Protein AF-A0A7G5LXH4-F1 (afdb_monomer)

Structure (mmCIF, N/CA/C/O backbone):
data_AF-A0A7G5LXH4-F1
#
_entry.id   AF-A0A7G5LXH4-F1
#
loop_
_atom_site.group_PDB
_atom_site.id
_atom_site.type_symbol
_atom_site.label_atom_id
_atom_site.label_alt_id
_atom_site.label_comp_id
_atom_site.label_asym_id
_atom_site.label_entity_id
_atom_site.label_seq_id
_atom_site.pdbx_PDB_ins_code
_atom_site.Cartn_x
_atom_site.Cartn_y
_atom_site.Cartn_z
_atom_site.occupancy
_atom_site.B_iso_or_equiv
_atom_site.auth_seq_id
_atom_site.auth_comp_id
_atom_site.auth_asym_id
_atom_site.auth_atom_id
_atom_site.pdbx_PDB_model_num
ATOM 1 N N . MET A 1 1 ? 0.389 -1.994 -12.679 1.00 65.50 1 MET A N 1
ATOM 2 C CA . MET A 1 1 ? -0.294 -1.094 -11.714 1.00 65.50 1 MET A CA 1
ATOM 3 C C . MET A 1 1 ? -0.515 -1.891 -10.423 1.00 65.50 1 MET A C 1
ATOM 5 O O . MET A 1 1 ? -0.194 -3.074 -10.412 1.00 65.50 1 MET A O 1
ATOM 9 N N . PHE A 1 2 ? -0.954 -1.306 -9.312 1.00 74.94 2 PHE A N 1
ATOM 10 C CA . PHE A 1 2 ? -1.340 -2.092 -8.129 1.00 74.94 2 PHE A CA 1
ATOM 11 C C . PHE A 1 2 ? -2.598 -1.493 -7.504 1.00 74.94 2 PHE A C 1
ATOM 13 O O . PHE A 1 2 ? -2.874 -0.310 -7.700 1.00 74.94 2 PHE A O 1
ATOM 20 N N . SER A 1 3 ? -3.340 -2.309 -6.765 1.00 76.62 3 SER A N 1
ATOM 21 C CA . SER A 1 3 ? -4.404 -1.864 -5.868 1.00 76.62 3 SER A CA 1
ATOM 22 C C . SER A 1 3 ? -4.057 -2.255 -4.441 1.00 76.62 3 SER A C 1
ATOM 24 O O . SER A 1 3 ? -3.415 -3.284 -4.210 1.00 76.62 3 SER A O 1
ATOM 26 N N . SER A 1 4 ? -4.483 -1.444 -3.480 1.00 82.94 4 SER A N 1
ATOM 27 C CA . SER A 1 4 ? -4.336 -1.768 -2.068 1.00 82.94 4 SER A CA 1
ATOM 28 C C . SER A 1 4 ? -5.545 -1.320 -1.264 1.00 82.94 4 SER A C 1
ATOM 30 O O . SER A 1 4 ? -6.128 -0.268 -1.528 1.00 82.94 4 SER A O 1
ATOM 32 N N . SER A 1 5 ? -5.889 -2.101 -0.250 1.00 83.81 5 SER A N 1
ATOM 33 C CA . SER A 1 5 ? -6.917 -1.778 0.735 1.00 83.81 5 SER A CA 1
ATOM 34 C C . SER A 1 5 ? -6.381 -2.055 2.136 1.00 83.81 5 SER A C 1
ATOM 36 O O . SER A 1 5 ? -5.447 -2.839 2.331 1.00 83.81 5 SER A O 1
ATOM 38 N N . ALA A 1 6 ? -6.957 -1.383 3.127 1.00 86.38 6 ALA A N 1
ATOM 39 C CA . ALA A 1 6 ? -6.656 -1.635 4.525 1.00 86.38 6 ALA A CA 1
ATOM 40 C C . ALA A 1 6 ? -7.954 -1.890 5.280 1.00 86.38 6 ALA A C 1
ATOM 42 O O . ALA A 1 6 ? -8.985 -1.306 4.960 1.00 86.38 6 ALA A O 1
ATOM 43 N N . SER A 1 7 ? -7.908 -2.736 6.301 1.00 86.12 7 SER A N 1
ATOM 44 C CA . SER A 1 7 ? -9.031 -2.940 7.210 1.00 86.12 7 SER A CA 1
ATOM 45 C C . SER A 1 7 ? -8.562 -3.033 8.654 1.00 86.12 7 SER A C 1
ATOM 47 O O . SER A 1 7 ? -7.428 -3.434 8.946 1.00 86.12 7 SER A O 1
ATOM 49 N N . SER A 1 8 ? -9.449 -2.640 9.565 1.00 89.12 8 SER A N 1
ATOM 50 C CA . SER A 1 8 ? -9.245 -2.767 10.999 1.00 89.12 8 SER A CA 1
ATOM 51 C C . SER A 1 8 ? -10.511 -3.238 11.697 1.00 89.12 8 SER A C 1
ATOM 53 O O . SER A 1 8 ? -11.591 -2.705 11.457 1.00 89.12 8 SER A O 1
ATOM 55 N N . ASP A 1 9 ? -10.377 -4.265 12.540 1.00 84.56 9 ASP A N 1
ATOM 56 C CA . ASP A 1 9 ? -11.474 -4.863 13.316 1.00 84.56 9 ASP A CA 1
ATOM 57 C C . ASP A 1 9 ? -12.724 -5.205 12.469 1.00 84.56 9 ASP A C 1
ATOM 59 O O . ASP A 1 9 ? -13.861 -5.111 12.927 1.00 84.56 9 ASP A O 1
ATOM 63 N N . GLY A 1 10 ? -12.510 -5.614 11.212 1.00 79.62 10 GLY A N 1
ATOM 64 C CA . GLY A 1 10 ? -13.573 -5.972 10.265 1.00 79.62 10 GLY A CA 1
ATOM 65 C C . GLY A 1 10 ? -14.213 -4.793 9.521 1.00 79.62 10 GLY A C 1
ATOM 66 O O . GLY A 1 10 ? -15.100 -5.021 8.703 1.00 79.62 10 GLY A O 1
ATOM 67 N N . ALA A 1 11 ? -13.765 -3.557 9.763 1.00 82.81 11 ALA A N 1
ATOM 68 C CA . ALA A 1 11 ? -14.168 -2.369 9.016 1.00 82.81 11 ALA A CA 1
ATOM 69 C C . ALA A 1 11 ? -13.104 -1.979 7.980 1.00 82.81 11 ALA A C 1
ATOM 71 O O . ALA A 1 11 ? -11.905 -2.000 8.266 1.00 82.81 11 ALA A O 1
ATOM 72 N N . GLU A 1 12 ? -13.541 -1.602 6.781 1.00 85.75 12 GLU A N 1
ATOM 73 C CA . GLU A 1 12 ? -12.653 -1.108 5.729 1.00 85.75 12 GLU A CA 1
ATOM 74 C C . GLU A 1 12 ? -12.143 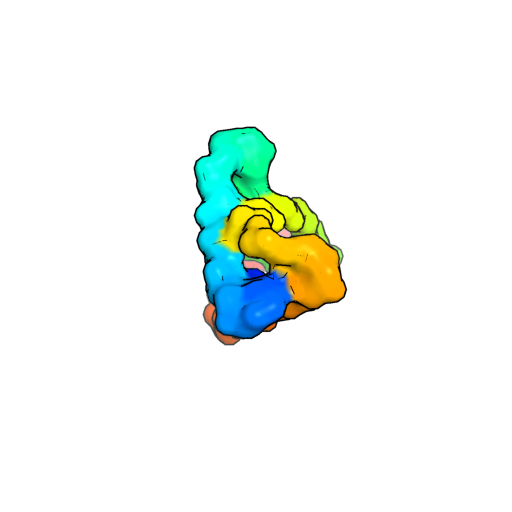0.302 6.061 1.00 85.75 12 GLU A C 1
ATOM 76 O O . GLU A 1 12 ? -12.894 1.179 6.496 1.00 85.75 12 GLU A O 1
ATOM 81 N N . GLY A 1 13 ? -10.839 0.500 5.889 1.00 82.38 13 GLY A N 1
ATOM 82 C CA . GLY A 1 13 ? -10.160 1.776 6.039 1.00 82.38 13 GLY A CA 1
ATOM 83 C C . GLY A 1 13 ? -10.301 2.633 4.789 1.00 82.38 13 GLY A C 1
ATOM 84 O O . GLY A 1 13 ? -10.315 2.131 3.670 1.00 82.38 13 GLY A O 1
ATOM 85 N N . SER A 1 14 ? -10.363 3.949 4.973 1.00 84.50 14 SER A N 1
ATOM 86 C CA . SER A 1 14 ? -10.407 4.895 3.852 1.00 84.50 14 SER A CA 1
ATOM 87 C C . SER A 1 14 ? -8.997 5.338 3.478 1.00 84.50 14 SER A C 1
ATOM 89 O O . SER A 1 14 ? -8.240 5.760 4.353 1.00 84.50 14 SER A O 1
ATOM 91 N N . GLU A 1 15 ? -8.634 5.262 2.198 1.00 81.56 15 GLU A N 1
ATOM 92 C CA . GLU A 1 15 ? -7.363 5.813 1.718 1.00 81.56 15 GLU A CA 1
ATOM 93 C C . GLU A 1 15 ? -7.337 7.337 1.923 1.00 81.56 15 GLU A C 1
ATOM 95 O O . GLU A 1 15 ? -8.322 8.036 1.671 1.00 81.56 15 GLU A O 1
ATOM 100 N N . ILE A 1 16 ? -6.212 7.853 2.419 1.00 81.62 16 ILE A N 1
ATOM 101 C CA . ILE A 1 16 ? -6.004 9.282 2.650 1.00 81.62 16 ILE A CA 1
ATOM 102 C C . ILE A 1 16 ? -5.178 9.844 1.497 1.00 81.62 16 ILE A C 1
ATOM 104 O O . ILE A 1 16 ? -4.011 9.493 1.324 1.00 81.62 16 ILE A O 1
ATOM 108 N N . TYR A 1 17 ? -5.767 10.783 0.759 1.00 75.69 17 TYR A N 1
ATOM 109 C CA . TYR A 1 17 ? -5.063 11.556 -0.258 1.00 75.69 17 TYR A CA 1
ATOM 110 C C . TYR A 1 17 ? -4.548 12.867 0.350 1.00 75.69 17 TYR A C 1
ATOM 112 O O . TYR A 1 17 ? -5.310 13.813 0.542 1.00 75.69 17 TYR A O 1
ATOM 120 N N . ASP A 1 18 ? -3.250 12.927 0.650 1.00 66.75 18 ASP A N 1
ATOM 121 C CA . ASP A 1 18 ? -2.552 14.150 1.072 1.00 66.75 18 ASP A CA 1
ATOM 122 C C . ASP A 1 18 ? -1.516 14.538 0.005 1.00 66.75 18 ASP A C 1
ATOM 124 O O . ASP A 1 18 ? -0.755 13.697 -0.482 1.00 66.75 18 ASP A O 1
ATOM 128 N N . SER A 1 19 ? -1.456 15.824 -0.352 1.00 65.06 19 SER A N 1
ATOM 129 C CA . SER A 1 19 ? -0.458 16.370 -1.280 1.00 65.06 19 SER A CA 1
ATOM 130 C C . SER A 1 19 ? 0.990 16.135 -0.829 1.00 65.06 19 SER A C 1
ATOM 132 O O . SER A 1 19 ? 1.882 16.050 -1.670 1.00 65.06 19 SER A O 1
ATOM 134 N N . ASN A 1 20 ? 1.230 15.986 0.477 1.00 67.25 20 ASN A N 1
ATOM 135 C CA . ASN A 1 20 ? 2.534 15.648 1.050 1.00 67.25 20 ASN A CA 1
ATOM 136 C C . ASN A 1 20 ? 2.813 14.137 1.068 1.00 67.25 20 ASN A C 1
ATOM 138 O O . ASN A 1 20 ? 3.967 13.740 1.221 1.00 67.25 20 ASN A O 1
ATOM 142 N N . MET A 1 21 ? 1.788 13.291 0.909 1.00 65.06 21 MET A N 1
ATOM 143 C CA . MET A 1 21 ? 1.938 11.831 0.885 1.00 65.06 21 MET A CA 1
ATOM 144 C C . MET A 1 21 ? 2.299 11.272 -0.490 1.00 65.06 21 MET A C 1
ATOM 146 O O . MET A 1 21 ? 2.444 10.060 -0.587 1.00 65.06 21 MET A O 1
ATOM 150 N N . GLY A 1 22 ? 2.499 12.130 -1.505 1.00 61.25 22 GLY A N 1
ATOM 151 C CA . GLY A 1 22 ? 3.130 11.797 -2.788 1.00 61.25 22 GLY A CA 1
ATOM 152 C C . GLY A 1 22 ? 2.755 10.400 -3.270 1.00 61.25 22 GLY A C 1
ATOM 153 O O . GLY A 1 22 ? 3.568 9.494 -3.121 1.00 61.25 22 GLY A O 1
ATOM 154 N N . GLY A 1 23 ? 1.507 10.247 -3.731 1.00 66.81 23 GLY A N 1
ATOM 155 C CA . GLY A 1 23 ? 0.839 8.958 -3.940 1.00 66.81 23 GLY A CA 1
ATOM 156 C C . GLY A 1 23 ? 1.573 7.950 -4.834 1.00 66.81 23 GLY A C 1
ATOM 157 O O . GLY A 1 23 ? 2.730 8.118 -5.211 1.00 66.81 23 GLY A O 1
ATOM 158 N N . SER A 1 24 ? 0.887 6.861 -5.190 1.00 71.94 24 SER A N 1
ATOM 159 C CA . SER A 1 24 ? 1.532 5.733 -5.873 1.00 71.94 24 SER A CA 1
ATOM 160 C C . SER A 1 24 ? 2.354 6.155 -7.112 1.00 71.94 24 SER A C 1
ATOM 162 O O . SER A 1 24 ? 1.873 6.939 -7.940 1.00 71.94 24 SER A O 1
ATOM 164 N N . PRO A 1 25 ? 3.593 5.652 -7.274 1.00 70.94 25 PRO A N 1
ATOM 165 C CA . PRO A 1 25 ? 4.406 5.956 -8.439 1.00 70.94 25 PRO A CA 1
ATOM 166 C C . PRO A 1 25 ? 3.724 5.479 -9.720 1.00 70.94 25 PRO A C 1
ATOM 168 O O . PRO A 1 25 ? 3.378 4.309 -9.853 1.00 70.94 25 PRO A O 1
ATOM 171 N N . THR A 1 26 ? 3.597 6.372 -10.697 1.00 71.12 26 THR A N 1
ATOM 172 C CA . THR A 1 26 ? 2.992 6.062 -12.003 1.00 71.12 26 T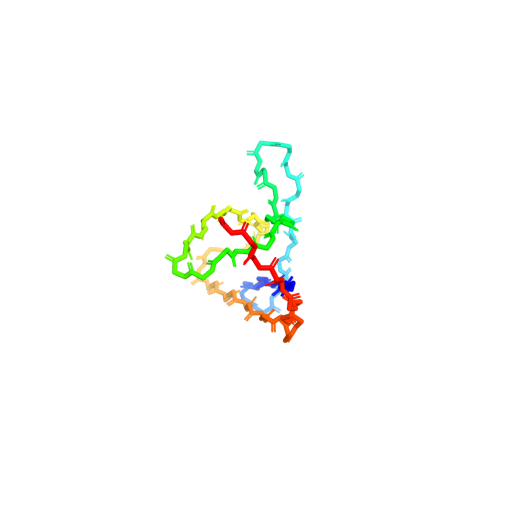HR A CA 1
ATOM 173 C C . THR A 1 26 ? 4.011 5.606 -13.051 1.00 71.12 26 THR A C 1
ATOM 175 O O . THR A 1 26 ? 3.638 5.238 -14.161 1.00 71.12 26 THR A O 1
ATOM 178 N N . ARG A 1 27 ? 5.312 5.638 -12.727 1.00 71.38 27 ARG A N 1
ATOM 179 C CA . ARG A 1 27 ? 6.393 5.258 -13.648 1.00 71.38 27 ARG A CA 1
ATOM 180 C C . ARG A 1 27 ? 6.725 3.773 -13.544 1.00 71.38 27 ARG A C 1
ATOM 182 O O . ARG A 1 27 ? 6.769 3.213 -12.452 1.00 71.38 27 ARG A O 1
ATOM 189 N N . VAL A 1 28 ? 7.060 3.175 -14.687 1.00 73.56 28 VAL A N 1
ATOM 190 C CA . VAL A 1 28 ? 7.574 1.804 -14.769 1.00 73.56 28 VAL A CA 1
ATOM 191 C C . VAL A 1 28 ? 8.872 1.679 -13.968 1.00 73.56 28 VAL A C 1
ATOM 193 O O . VAL A 1 28 ? 9.803 2.474 -14.126 1.00 73.56 28 VAL A O 1
ATOM 196 N N . VAL A 1 29 ? 8.940 0.658 -13.115 1.00 76.88 29 VAL A N 1
ATOM 197 C CA . VAL A 1 29 ? 10.156 0.303 -12.379 1.00 76.88 29 VAL A CA 1
ATOM 198 C C . VAL A 1 29 ? 11.068 -0.493 -13.310 1.00 76.88 29 VAL A C 1
ATOM 200 O O . VAL A 1 29 ? 10.678 -1.537 -13.827 1.00 76.88 29 VAL A O 1
ATOM 203 N N . LEU A 1 30 ? 12.284 0.005 -13.538 1.00 79.69 30 LEU A N 1
ATOM 204 C CA . LEU A 1 30 ? 13.261 -0.656 -14.407 1.00 79.69 30 LEU A CA 1
ATOM 205 C C . LEU A 1 30 ? 13.733 -2.001 -13.821 1.00 79.69 30 LEU A C 1
ATOM 207 O O . LEU A 1 30 ? 13.765 -2.150 -12.593 1.00 79.69 30 LEU A O 1
ATOM 211 N N . PRO A 1 31 ? 14.202 -2.948 -14.661 1.00 79.44 31 PRO A N 1
ATOM 212 C CA . PRO A 1 31 ? 14.819 -4.183 -14.185 1.00 79.44 31 PRO A CA 1
ATOM 213 C C . PRO A 1 31 ? 15.918 -3.916 -13.147 1.00 79.44 31 PRO A C 1
ATOM 215 O O . PRO A 1 31 ? 16.735 -3.006 -13.302 1.00 79.44 31 PRO A O 1
ATOM 218 N N . ALA A 1 32 ? 15.920 -4.703 -12.067 1.00 83.69 32 ALA A N 1
ATOM 219 C CA . ALA A 1 32 ? 16.832 -4.579 -10.923 1.00 83.69 32 ALA A CA 1
ATOM 220 C C . ALA A 1 32 ? 16.789 -3.238 -10.153 1.00 83.69 32 ALA A C 1
ATOM 222 O O . ALA A 1 32 ? 17.593 -3.029 -9.241 1.00 83.69 32 ALA A O 1
ATOM 223 N N . LYS A 1 33 ? 15.853 -2.332 -10.461 1.00 80.25 33 LYS A N 1
ATOM 224 C CA . LYS A 1 33 ? 15.595 -1.137 -9.650 1.00 80.25 33 LYS A CA 1
ATOM 2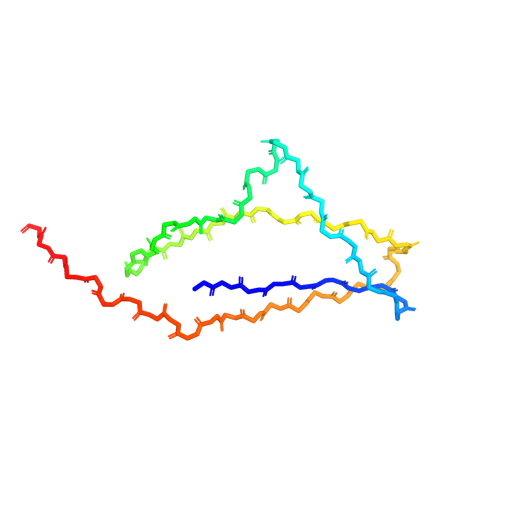25 C C . LYS A 1 33 ? 14.502 -1.411 -8.623 1.00 80.25 33 LYS A C 1
ATOM 227 O O . LYS A 1 33 ? 13.685 -2.314 -8.770 1.00 80.25 33 LYS A O 1
ATOM 232 N N . ARG A 1 34 ? 14.526 -0.627 -7.548 1.00 81.56 34 ARG A N 1
ATOM 233 C CA . ARG A 1 34 ? 13.544 -0.668 -6.463 1.00 81.56 34 ARG A CA 1
ATOM 234 C C . ARG A 1 34 ? 12.941 0.714 -6.298 1.00 81.56 34 ARG A C 1
ATOM 236 O O . ARG A 1 34 ? 13.633 1.710 -6.499 1.00 81.56 34 ARG A O 1
ATOM 243 N N . ILE A 1 35 ? 11.676 0.747 -5.913 1.00 80.88 35 ILE A N 1
ATOM 244 C CA . ILE A 1 35 ? 10.967 1.966 -5.553 1.00 80.88 35 ILE A CA 1
ATOM 2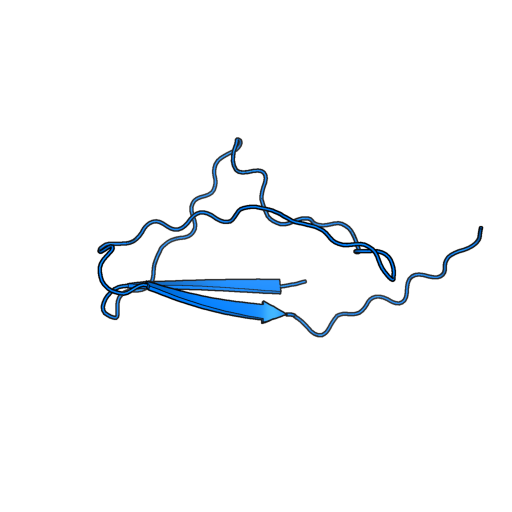45 C C . ILE A 1 35 ? 10.298 1.769 -4.198 1.00 80.88 35 ILE A C 1
ATOM 247 O O . ILE A 1 35 ? 9.879 0.660 -3.871 1.00 80.88 35 ILE A O 1
ATOM 251 N N . SER A 1 36 ? 10.212 2.853 -3.437 1.00 82.50 36 SER A N 1
ATOM 252 C CA . SER A 1 36 ? 9.504 2.918 -2.164 1.00 82.50 36 SER A CA 1
ATOM 253 C C . SER A 1 36 ? 8.622 4.159 -2.175 1.00 82.50 36 SER A C 1
ATOM 255 O O . SER A 1 36 ? 9.029 5.198 -2.693 1.00 82.50 36 SER A O 1
ATOM 257 N N . PHE A 1 37 ? 7.427 4.045 -1.615 1.00 80.56 37 PHE A N 1
ATOM 258 C CA . PHE A 1 37 ? 6.450 5.123 -1.506 1.00 80.56 37 PHE A CA 1
ATOM 259 C C . PHE A 1 37 ? 5.550 4.859 -0.295 1.00 80.56 37 PHE A C 1
ATOM 261 O O . PHE A 1 37 ? 5.575 3.761 0.266 1.00 80.56 37 PHE A O 1
ATOM 268 N N . TRP A 1 38 ? 4.782 5.866 0.113 1.00 83.12 38 TRP A N 1
ATOM 269 C CA . TRP A 1 38 ? 3.866 5.776 1.246 1.00 83.12 38 TRP A CA 1
ATOM 27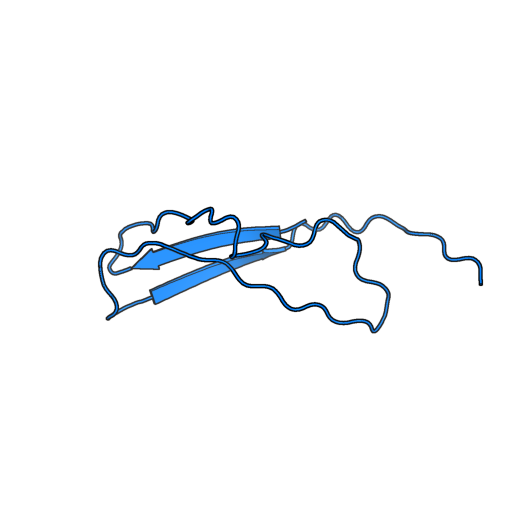0 C C . TRP A 1 38 ? 2.418 5.732 0.765 1.00 83.12 38 TRP A C 1
ATOM 272 O O . TRP A 1 38 ? 2.068 6.376 -0.220 1.00 83.12 38 TRP A O 1
ATOM 282 N N . ILE A 1 39 ? 1.586 4.977 1.481 1.00 81.88 39 ILE A N 1
ATOM 283 C CA . ILE A 1 39 ? 0.129 4.997 1.339 1.00 81.88 39 ILE A CA 1
ATOM 284 C C . ILE A 1 39 ? -0.450 5.224 2.732 1.00 81.88 39 ILE A C 1
ATOM 286 O O . ILE A 1 39 ? -0.054 4.548 3.685 1.00 81.88 39 ILE A O 1
ATOM 290 N N . GLY A 1 40 ? -1.353 6.193 2.854 1.00 84.81 40 GLY A N 1
ATOM 291 C CA . GLY A 1 40 ? -2.043 6.500 4.101 1.00 84.81 40 GLY A CA 1
ATOM 292 C C . GLY A 1 40 ? -3.437 5.886 4.130 1.00 84.81 40 GLY A C 1
ATOM 293 O O . GLY A 1 40 ? -4.177 5.999 3.158 1.00 84.81 40 GLY A O 1
ATOM 294 N N . TYR A 1 41 ? -3.816 5.299 5.265 1.00 86.12 41 TYR A N 1
ATOM 295 C CA . TYR A 1 41 ? -5.181 4.837 5.518 1.00 86.12 41 TYR A 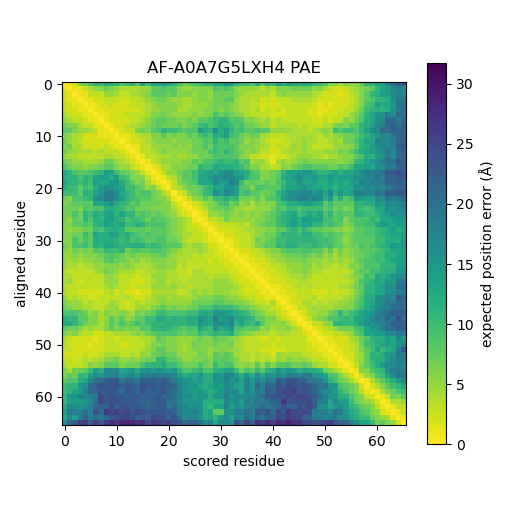CA 1
ATOM 296 C C . TYR A 1 41 ? -5.699 5.393 6.842 1.00 86.12 41 TYR A C 1
ATOM 298 O O . TYR A 1 41 ? -5.018 5.331 7.867 1.00 86.12 41 TYR A O 1
ATOM 306 N N . GLY A 1 42 ? -6.923 5.914 6.818 1.00 87.44 42 GLY A N 1
ATOM 307 C CA . GLY A 1 42 ? -7.702 6.232 8.004 1.00 87.44 42 GLY A CA 1
ATOM 308 C C . GLY A 1 42 ? -8.388 4.971 8.512 1.00 87.44 42 GLY A C 1
ATOM 309 O O . GLY A 1 42 ? -9.184 4.366 7.794 1.00 87.44 42 GLY A O 1
ATOM 310 N N .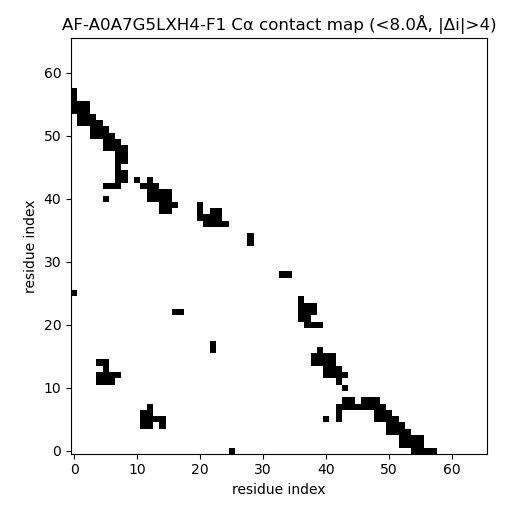 LEU A 1 43 ? -8.074 4.580 9.745 1.00 86.06 43 LEU A N 1
ATOM 311 C CA . LEU A 1 43 ? -8.595 3.375 10.390 1.00 86.06 43 LEU A CA 1
ATOM 312 C C . LEU A 1 43 ? -9.332 3.739 11.676 1.00 86.06 43 LEU A C 1
ATOM 314 O O . LEU A 1 43 ? -8.977 4.694 12.365 1.00 86.06 43 LEU A O 1
ATOM 318 N N . THR A 1 44 ? -10.340 2.945 12.019 1.00 82.31 44 THR A N 1
ATOM 319 C CA . THR A 1 44 ? -11.142 3.120 13.238 1.00 82.31 44 THR A CA 1
ATOM 320 C C . THR A 1 44 ? -10.454 2.573 14.491 1.00 82.31 44 THR A C 1
ATOM 322 O O . THR A 1 44 ? -10.811 2.957 15.604 1.00 82.31 44 THR A O 1
ATOM 325 N N . SER A 1 45 ? -9.461 1.696 14.329 1.00 80.19 45 SER A N 1
ATOM 326 C CA . SER A 1 45 ? -8.714 1.058 15.410 1.00 80.19 45 SER A CA 1
ATOM 327 C C . SER A 1 45 ? -7.271 0.777 14.984 1.00 80.19 45 SER A C 1
ATOM 329 O O . SER A 1 45 ? -6.958 0.634 13.805 1.00 80.19 45 SER A O 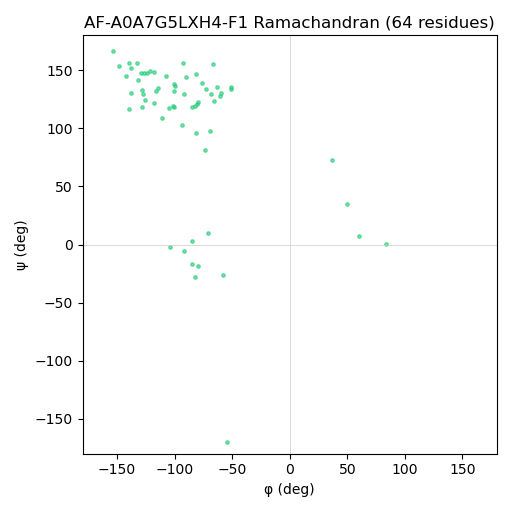1
ATOM 331 N N . ALA A 1 46 ? -6.368 0.729 15.965 1.00 74.75 46 ALA A N 1
ATOM 332 C CA . ALA A 1 46 ? -4.953 0.404 15.765 1.00 74.75 46 ALA A CA 1
ATOM 333 C C . ALA A 1 46 ? -4.599 -1.024 16.223 1.00 74.75 46 ALA A C 1
ATOM 335 O O . ALA A 1 46 ? -3.444 -1.430 16.132 1.00 74.75 46 ALA A O 1
ATOM 336 N N . LYS A 1 47 ? -5.562 -1.776 16.777 1.00 74.94 47 LYS A N 1
ATOM 337 C CA . LYS A 1 47 ? -5.292 -3.066 17.440 1.00 74.94 47 LYS A CA 1
ATOM 338 C C . LYS A 1 47 ? -5.183 -4.244 16.478 1.00 74.94 47 LYS A C 1
ATOM 340 O O . LYS A 1 47 ? -4.481 -5.202 16.786 1.00 74.94 47 LYS A O 1
ATOM 345 N N . SER A 1 48 ? -5.859 -4.169 15.338 1.00 75.62 48 SER A N 1
ATOM 346 C CA . SER A 1 48 ? -5.802 -5.173 14.281 1.00 75.62 48 SER A CA 1
ATOM 347 C C . SER A 1 48 ? -5.775 -4.445 12.949 1.00 75.62 48 SER A C 1
ATOM 349 O O . SER A 1 48 ? -6.712 -3.712 12.644 1.00 75.62 48 SER A O 1
ATOM 351 N N . LEU A 1 49 ? -4.690 -4.589 12.193 1.00 82.56 49 LEU A N 1
ATOM 352 C CA . LEU A 1 49 ? -4.515 -3.968 10.884 1.00 82.56 49 LEU A CA 1
ATOM 353 C C . LEU A 1 49 ? -4.168 -5.055 9.877 1.00 82.56 49 LEU A C 1
ATOM 355 O O . LEU A 1 49 ? -3.180 -5.767 10.047 1.00 82.56 49 LEU A O 1
ATOM 359 N N . THR A 1 50 ? -4.963 -5.144 8.818 1.00 86.50 50 THR A N 1
ATOM 360 C CA . THR A 1 50 ? -4.640 -5.937 7.632 1.00 86.50 50 THR A CA 1
ATOM 361 C C . THR A 1 50 ? -4.499 -4.999 6.445 1.00 86.50 50 THR A C 1
ATOM 363 O O . THR A 1 50 ? -5.352 -4.139 6.240 1.00 86.50 50 THR A O 1
ATOM 366 N N . VAL A 1 51 ? -3.425 -5.162 5.676 1.00 84.25 51 VAL A N 1
ATOM 367 C CA . VAL A 1 51 ? -3.219 -4.455 4.408 1.00 84.25 51 VAL A CA 1
ATOM 368 C C . VAL A 1 51 ? -3.144 -5.500 3.309 1.00 84.25 51 VAL A C 1
ATOM 370 O O . VAL A 1 51 ? -2.298 -6.394 3.360 1.00 84.25 51 VAL A O 1
ATOM 373 N N . GLU A 1 52 ? -4.029 -5.386 2.330 1.00 83.94 52 GLU A N 1
ATOM 374 C CA . GLU A 1 52 ? -4.019 -6.219 1.137 1.00 83.94 52 GLU A CA 1
ATOM 375 C C . GLU A 1 52 ? -3.396 -5.430 -0.013 1.00 83.94 52 GLU A C 1
ATOM 377 O O . GLU A 1 52 ? -3.731 -4.266 -0.236 1.00 83.94 52 GLU A O 1
ATOM 382 N N . VAL A 1 53 ? -2.459 -6.054 -0.728 1.00 81.75 53 VAL A N 1
ATOM 383 C CA . VAL A 1 53 ? -1.804 -5.463 -1.898 1.00 81.75 53 VAL A CA 1
ATOM 384 C C . VAL A 1 53 ? -1.907 -6.445 -3.050 1.00 81.75 53 VAL A C 1
ATOM 386 O O . VAL A 1 53 ? -1.351 -7.543 -2.994 1.00 81.75 53 VAL A O 1
ATOM 389 N N . THR A 1 54 ? -2.580 -6.029 -4.116 1.00 79.31 54 THR A N 1
ATOM 390 C CA . THR A 1 54 ? -2.731 -6.818 -5.334 1.00 79.31 54 THR A CA 1
ATOM 391 C C . THR A 1 54 ? -1.934 -6.154 -6.456 1.00 79.31 54 THR A C 1
ATOM 393 O O . THR A 1 54 ? -2.318 -5.086 -6.943 1.00 79.31 54 THR A O 1
ATOM 396 N N . PRO A 1 55 ? -0.809 -6.741 -6.891 1.00 73.19 55 PRO A N 1
ATOM 397 C CA . PRO A 1 55 ? -0.150 -6.295 -8.110 1.00 73.19 55 PRO A CA 1
ATOM 398 C C . PRO A 1 55 ? -1.030 -6.651 -9.316 1.00 73.19 55 PRO A C 1
ATOM 400 O O . PRO A 1 55 ? -1.453 -7.799 -9.452 1.00 73.19 55 PRO A O 1
ATOM 403 N N . THR A 1 56 ? -1.302 -5.695 -10.210 1.00 68.31 56 THR A N 1
ATOM 404 C CA . THR A 1 56 ? -1.893 -6.028 -11.513 1.00 68.31 56 THR A CA 1
ATOM 405 C C . THR A 1 56 ? -0.802 -6.612 -12.402 1.00 68.31 56 THR A C 1
ATOM 407 O O . THR A 1 56 ? 0.333 -6.129 -12.408 1.00 68.31 56 THR A O 1
ATOM 410 N N . SER A 1 57 ? -1.128 -7.661 -13.155 1.00 59.31 57 SER A N 1
ATOM 411 C CA . SER A 1 57 ? -0.192 -8.379 -14.031 1.00 59.31 57 SER A CA 1
ATOM 412 C C . SER A 1 57 ? 0.232 -7.592 -15.278 1.00 59.31 57 SER A C 1
ATOM 414 O O . SER A 1 57 ? 0.842 -8.166 -16.180 1.00 59.31 57 SER A O 1
ATOM 416 N N . ASP A 1 58 ? -0.097 -6.300 -15.357 1.00 57.31 58 ASP A N 1
ATOM 417 C CA . ASP A 1 58 ? 0.227 -5.440 -16.493 1.00 57.31 58 ASP A CA 1
ATOM 418 C C . ASP A 1 58 ? 1.720 -5.104 -16.474 1.00 57.31 58 ASP A C 1
ATOM 420 O O . ASP A 1 58 ? 2.163 -4.058 -15.992 1.00 57.31 58 ASP A O 1
ATOM 424 N N . HIS A 1 59 ? 2.518 -6.037 -16.978 1.00 55.19 59 HIS A N 1
ATOM 425 C CA . HIS A 1 59 ? 3.889 -5.785 -17.377 1.00 55.19 59 HIS A CA 1
ATOM 426 C C . HIS A 1 59 ? 3.861 -5.171 -18.780 1.00 55.19 59 HIS A C 1
ATOM 428 O O . HIS A 1 59 ? 3.792 -5.889 -19.777 1.00 55.19 59 HIS A O 1
ATOM 434 N N . GLU A 1 60 ? 3.914 -3.842 -18.881 1.00 54.62 60 GLU A N 1
ATOM 435 C CA . GLU A 1 60 ? 4.220 -3.218 -20.169 1.00 54.62 60 GLU A CA 1
ATOM 436 C C . GLU A 1 60 ? 5.658 -3.574 -20.564 1.00 54.62 60 GLU A C 1
ATOM 438 O O . GLU A 1 60 ? 6.614 -3.334 -19.821 1.00 54.62 60 GLU A O 1
ATOM 443 N N . SER A 1 61 ? 5.8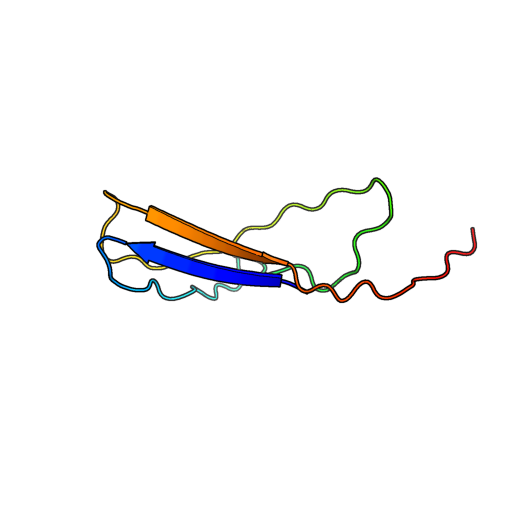14 -4.178 -21.743 1.00 47.66 61 SER A N 1
ATOM 444 C CA . SER A 1 61 ? 7.129 -4.453 -22.318 1.00 47.66 61 SER A CA 1
ATOM 445 C C . SER A 1 61 ? 7.780 -3.132 -22.722 1.00 47.66 61 SER A C 1
ATOM 447 O O . SER A 1 61 ? 7.497 -2.592 -23.787 1.00 47.66 61 SER A O 1
ATOM 449 N N . ALA A 1 62 ? 8.654 -2.599 -21.872 1.00 53.62 62 ALA A N 1
ATOM 450 C CA . ALA A 1 62 ? 9.492 -1.463 -22.227 1.00 53.62 62 ALA A CA 1
ATOM 451 C C . ALA A 1 62 ? 10.754 -1.961 -22.950 1.00 53.62 62 ALA A C 1
ATOM 453 O O . ALA A 1 62 ? 11.551 -2.716 -22.390 1.00 53.62 62 ALA A O 1
ATOM 454 N N . VAL A 1 63 ? 10.937 -1.545 -24.205 1.00 46.31 63 VAL A N 1
ATOM 455 C CA . VAL A 1 63 ? 12.195 -1.739 -24.940 1.00 46.31 63 VAL A CA 1
ATOM 456 C C . VAL A 1 63 ? 13.178 -0.664 -24.485 1.00 46.31 63 VAL A C 1
ATOM 458 O O . VAL A 1 63 ? 12.887 0.526 -24.589 1.00 46.31 63 VAL A O 1
ATOM 461 N N . PHE A 1 64 ? 14.342 -1.078 -23.986 1.00 47.16 64 PHE A N 1
ATOM 462 C CA . PHE A 1 64 ? 15.406 -0.169 -23.562 1.00 47.16 64 PHE A CA 1
ATOM 463 C C . PHE A 1 64 ? 16.540 -0.171 -24.589 1.00 47.16 64 PHE A C 1
ATOM 465 O O . PHE A 1 64 ? 17.185 -1.196 -24.797 1.00 47.16 64 PHE A O 1
ATOM 472 N N . THR A 1 65 ? 16.798 0.981 -25.208 1.00 47.75 65 THR A N 1
ATOM 473 C CA . THR A 1 65 ? 18.029 1.251 -25.964 1.00 47.75 65 THR A CA 1
ATOM 474 C C . THR A 1 65 ? 18.956 2.093 -25.092 1.00 47.75 65 THR A C 1
ATOM 476 O O . THR A 1 65 ? 18.562 3.181 -24.667 1.00 47.75 65 THR A O 1
ATOM 479 N N . GLY A 1 66 ? 20.144 1.563 -24.798 1.00 45.06 66 GLY A N 1
ATOM 480 C CA . GLY A 1 66 ? 21.253 2.271 -24.152 1.00 45.06 66 GLY A CA 1
ATOM 481 C C . GLY A 1 66 ? 22.367 2.570 -25.139 1.00 45.06 66 GLY A C 1
ATOM 482 O O . GLY A 1 66 ? 22.414 1.878 -26.182 1.00 45.06 66 GLY A O 1
#

Foldseek 3Di:
DKDKWKADPPHTWDKDDDPVQPDDDPDDADPPGDDDGDTDTHYPDDPDMDMDMGDDPPDDDDDDDD

Mean predicted aligned error: 8.71 Å

pLDDT: mean 74.42, std 11.74, range [45.06, 89.12]

Solvent-accessible surface area (backbone atoms only — not comparable to full-atom values): 4629 Å² total; per-residue (Å²): 87,71,51,74,54,40,34,21,88,91,40,79,32,47,78,54,91,49,90,87,47,57,60,81,81,88,68,86,78,55,90,97,58,87,87,86,82,54,84,49,69,50,61,95,51,88,87,43,79,49,75,49,76,47,76,47,87,66,74,76,86,78,85,83,87,132

Secondary structure (DSSP, 8-state):
-EEEEEEETTEEPEEE--TTS--S--SPPPTT-------EEE-S-SSS-EEEEEE-----------

Radius of gyration: 15.25 Å; Cα contacts (8 Å, |Δi|>4): 87; chains: 1; bounding box: 35×25×43 Å

Sequence (66 aa):
MFSSSASSDGAEGSEIYDSNMGGSPTRVVLPAKRISFWIGYGLTSAKSLTVEVTPTSDHESAVFTG